Protein AF-A0A8T5N189-F1 (afdb_monomer_lite)

Secondary structure (DSSP, 8-state):
----EEEEEE--SSHHHHHHHHHHHHHHHHHHHTT-EEEEEEGGG-SHHHHHHHHHH----EEEEEEEB-SSEEE-GGG-EEEETTTTGGGGTT-EEEEEEETTHHHHHHHHHTT-

Foldseek 3Di:
DQAQAEEEEQADADPQSVVVVVVCVVVVVVCVVVVGHYHYQYHPSFAQVNLLVCLVVHSYQEYEAGEADALFFGAHYPRHTNDGHPPHLCSNVSHHYDYPHDYHPPRNVVVSVVVD

pLDDT: mean 82.65, std 14.75, range [36.59, 95.5]

Sequence (116 aa):
MMRRGILMTLPKSDDVTEYLFVFSKPIIDACSIRLIEIKTLEGNKSNKENFESILKNLNFKMIIFNGHGSKTCICGHNDGELIKLGENEALLKKKNYLCQVLLGSRWFGKRIYERG

Structure (mmCIF, N/CA/C/O backbone):
data_AF-A0A8T5N189-F1
#
_entry.id   AF-A0A8T5N189-F1
#
loop_
_atom_site.group_PDB
_atom_site.id
_atom_site.type_symbol
_atom_site.label_atom_id
_atom_site.label_alt_id
_atom_site.label_comp_id
_atom_site.label_asym_id
_atom_site.label_entity_id
_atom_site.label_seq_id
_atom_site.pdbx_PDB_ins_code
_atom_site.Cartn_x
_atom_site.Cartn_y
_atom_site.Cartn_z
_atom_site.occupancy
_atom_site.B_iso_or_equiv
_atom_site.auth_seq_id
_atom_site.auth_comp_id
_atom_site.auth_asym_id
_atom_site.auth_atom_id
_atom_site.pdbx_PDB_model_num
ATOM 1 N N . MET A 1 1 ? -9.430 20.775 -0.001 1.00 63.03 1 MET A N 1
ATOM 2 C CA . MET A 1 1 ? -9.923 20.264 -1.303 1.00 63.03 1 MET A CA 1
ATOM 3 C C . MET A 1 1 ? -9.315 18.884 -1.543 1.00 63.03 1 MET A C 1
ATOM 5 O O . MET A 1 1 ? -8.131 18.729 -1.268 1.00 63.03 1 MET A O 1
ATOM 9 N N . MET A 1 2 ? -10.092 17.880 -1.968 1.00 70.94 2 MET A N 1
ATOM 10 C CA . MET A 1 2 ? -9.541 16.550 -2.288 1.00 70.94 2 MET A CA 1
ATOM 11 C C . MET A 1 2 ? -8.725 16.615 -3.576 1.00 70.94 2 MET A C 1
ATOM 13 O O . MET A 1 2 ? -9.186 17.200 -4.555 1.00 70.94 2 MET A O 1
ATOM 17 N N . ARG A 1 3 ? -7.535 16.010 -3.572 1.00 82.62 3 ARG A N 1
ATOM 18 C CA . ARG A 1 3 ? -6.656 15.973 -4.745 1.00 82.62 3 ARG A CA 1
ATOM 19 C C . ARG A 1 3 ? -6.861 14.686 -5.536 1.00 82.62 3 ARG A C 1
ATOM 21 O O . ARG A 1 3 ? -7.214 13.646 -4.976 1.00 82.62 3 ARG A O 1
ATOM 28 N N . ARG A 1 4 ? -6.643 14.766 -6.851 1.00 85.62 4 ARG A N 1
ATOM 29 C CA . ARG A 1 4 ? -6.574 13.588 -7.718 1.00 85.62 4 ARG A CA 1
ATOM 30 C C . ARG A 1 4 ? -5.218 12.932 -7.493 1.00 85.62 4 ARG A C 1
ATOM 32 O O . ARG A 1 4 ? -4.203 13.467 -7.923 1.00 85.62 4 ARG A O 1
ATOM 39 N N . GLY A 1 5 ? -5.227 11.797 -6.809 1.00 91.88 5 GLY A N 1
ATOM 40 C CA . GLY A 1 5 ? -4.017 11.034 -6.576 1.00 91.88 5 GLY A CA 1
ATOM 41 C C . GLY A 1 5 ? -4.281 9.609 -6.125 1.00 91.88 5 GLY A C 1
ATOM 42 O O . GLY A 1 5 ? -5.429 9.233 -5.861 1.00 91.88 5 GLY A O 1
ATOM 43 N N . ILE A 1 6 ? -3.208 8.828 -6.077 1.00 93.31 6 ILE A N 1
ATOM 44 C CA . ILE A 1 6 ? -3.204 7.396 -5.788 1.00 93.31 6 ILE A CA 1
ATOM 45 C C . ILE A 1 6 ? -2.119 7.105 -4.750 1.00 93.31 6 ILE A C 1
ATOM 47 O O . ILE A 1 6 ? -0.977 7.536 -4.898 1.00 93.31 6 ILE A O 1
ATOM 51 N N . LEU A 1 7 ? -2.471 6.352 -3.709 1.00 94.69 7 LEU A N 1
ATOM 52 C CA . LEU A 1 7 ? -1.496 5.652 -2.871 1.00 94.69 7 LEU A CA 1
ATOM 53 C C . LEU A 1 7 ? -1.328 4.229 -3.408 1.00 94.69 7 LEU A C 1
ATOM 55 O O . LEU A 1 7 ? -2.328 3.553 -3.618 1.00 94.69 7 LEU A O 1
ATOM 59 N N . MET A 1 8 ? -0.102 3.760 -3.605 1.00 94.56 8 MET A N 1
ATOM 60 C CA . MET A 1 8 ? 0.169 2.405 -4.088 1.00 94.56 8 MET A CA 1
ATOM 61 C C . MET A 1 8 ? 1.180 1.692 -3.191 1.00 94.56 8 MET A C 1
ATOM 63 O O . MET A 1 8 ? 2.239 2.247 -2.900 1.00 94.56 8 MET A O 1
ATOM 67 N N . THR A 1 9 ? 0.879 0.467 -2.762 1.00 94.38 9 THR A N 1
ATOM 68 C CA . THR A 1 9 ? 1.873 -0.394 -2.103 1.00 94.38 9 THR A CA 1
ATOM 69 C C . THR A 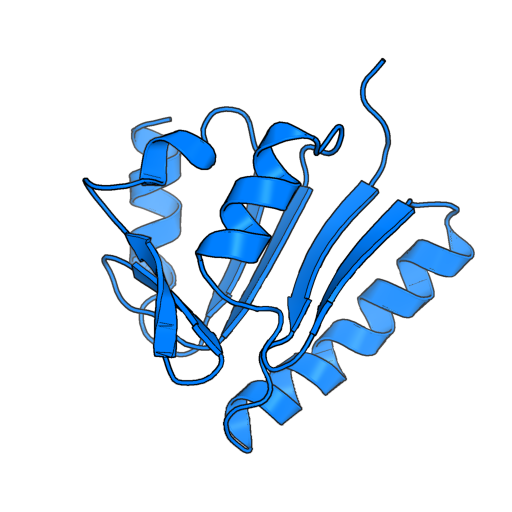1 9 ? 2.663 -1.157 -3.155 1.00 94.38 9 THR A C 1
ATOM 71 O O . THR A 1 9 ? 2.110 -1.576 -4.163 1.00 94.38 9 THR A O 1
ATOM 74 N N . LEU A 1 10 ? 3.966 -1.300 -2.954 1.00 92.25 10 LEU A N 1
ATOM 75 C CA . LEU A 1 10 ? 4.891 -1.999 -3.845 1.00 92.25 10 LEU A CA 1
ATOM 76 C C . LEU A 1 10 ? 5.857 -2.818 -2.977 1.00 92.25 10 LEU A C 1
ATOM 78 O O . LEU A 1 10 ? 7.041 -2.478 -2.885 1.00 92.25 10 LEU A O 1
ATOM 82 N N . PRO A 1 11 ? 5.364 -3.842 -2.255 1.00 90.25 11 PRO A N 1
ATOM 83 C CA . PRO A 1 11 ? 6.239 -4.701 -1.475 1.00 90.25 11 PRO A CA 1
ATOM 84 C C . PRO A 1 11 ? 7.228 -5.411 -2.403 1.00 90.25 11 PRO A C 1
ATOM 86 O O . PRO A 1 11 ? 6.926 -5.680 -3.562 1.00 90.25 11 PRO A O 1
ATOM 89 N N . LYS A 1 12 ? 8.419 -5.705 -1.884 1.00 83.19 12 LYS A N 1
ATOM 90 C CA . LYS A 1 12 ? 9.443 -6.476 -2.593 1.00 83.19 12 LYS A CA 1
ATOM 91 C C . LYS A 1 12 ? 9.944 -7.573 -1.670 1.00 83.19 12 LYS A C 1
ATOM 93 O O . LYS A 1 12 ? 10.825 -7.311 -0.860 1.00 83.19 12 LYS A O 1
ATOM 98 N N . SER A 1 13 ? 9.319 -8.739 -1.726 1.00 76.38 13 SER A N 1
ATOM 99 C CA . SER A 1 13 ? 9.549 -9.826 -0.762 1.00 76.38 13 SER A CA 1
ATOM 100 C C . SER A 1 13 ? 9.806 -11.176 -1.412 1.00 76.38 13 SER A C 1
ATOM 102 O O . SER A 1 13 ? 10.457 -12.016 -0.806 1.00 76.38 13 SER A O 1
ATOM 104 N N . ASP A 1 14 ? 9.344 -11.354 -2.645 1.00 78.69 14 ASP A N 1
ATOM 105 C CA . ASP A 1 14 ? 9.530 -12.547 -3.464 1.00 78.69 14 ASP A CA 1
ATOM 106 C C . ASP A 1 14 ? 9.323 -12.222 -4.957 1.00 78.69 14 ASP A C 1
ATOM 108 O O . ASP A 1 14 ? 8.897 -11.119 -5.322 1.00 78.69 14 ASP A O 1
ATOM 112 N N . ASP A 1 15 ? 9.582 -13.202 -5.821 1.00 71.69 15 ASP A N 1
ATOM 113 C CA . ASP A 1 15 ? 9.424 -13.092 -7.280 1.00 71.69 15 ASP A CA 1
ATOM 114 C C . ASP A 1 15 ? 7.988 -12.703 -7.691 1.00 71.69 15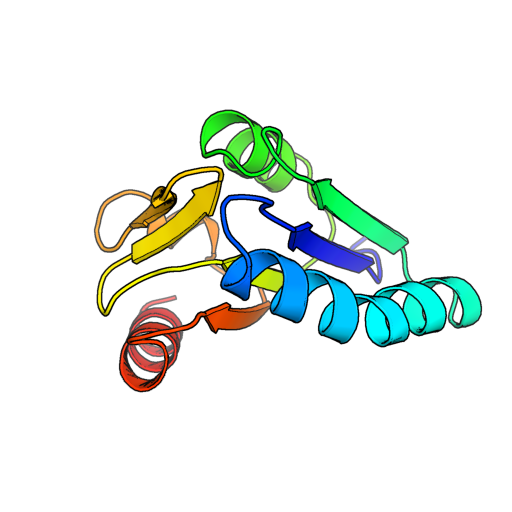 ASP A C 1
ATOM 116 O O . ASP A 1 15 ? 7.747 -12.065 -8.719 1.00 71.69 15 ASP A O 1
ATOM 120 N N . VAL A 1 16 ? 7.004 -13.060 -6.864 1.00 71.75 16 VAL A N 1
ATOM 121 C CA . VAL A 1 16 ? 5.579 -12.819 -7.111 1.00 71.75 16 VAL A CA 1
ATOM 122 C C . VAL A 1 16 ? 5.220 -11.347 -6.880 1.00 71.75 16 VAL A C 1
ATOM 124 O O . VAL A 1 16 ? 4.509 -10.728 -7.676 1.00 71.75 16 VAL A O 1
ATOM 127 N N . THR A 1 17 ? 5.744 -10.747 -5.817 1.00 76.25 17 THR A N 1
ATOM 128 C CA . THR A 1 17 ? 5.625 -9.308 -5.554 1.00 76.25 17 THR A CA 1
ATOM 129 C C . THR A 1 17 ? 6.429 -8.475 -6.558 1.00 76.25 17 THR A C 1
ATOM 131 O O . THR A 1 17 ? 5.995 -7.380 -6.924 1.00 76.25 17 THR A O 1
ATOM 134 N N . GLU A 1 18 ? 7.524 -9.013 -7.105 1.00 77.88 18 GLU A N 1
ATOM 135 C CA . GLU A 1 18 ? 8.259 -8.391 -8.215 1.00 77.88 18 GLU A CA 1
ATOM 136 C C . GLU A 1 18 ? 7.435 -8.355 -9.515 1.00 77.88 18 GLU A C 1
ATOM 138 O O . GLU A 1 18 ? 7.415 -7.335 -10.209 1.00 77.88 18 GLU A O 1
ATOM 143 N N . TYR A 1 19 ? 6.647 -9.395 -9.802 1.00 80.12 19 TYR A N 1
ATOM 144 C CA . TYR A 1 19 ? 5.683 -9.363 -10.906 1.00 80.12 19 TYR A CA 1
ATOM 145 C C . TYR A 1 19 ? 4.652 -8.233 -10.733 1.00 80.12 19 TYR A C 1
ATOM 147 O O . TYR A 1 19 ? 4.427 -7.453 -11.659 1.00 80.12 19 TYR A O 1
ATOM 155 N N . LEU A 1 20 ? 4.072 -8.063 -9.538 1.00 82.69 20 LEU A N 1
ATOM 156 C CA . LEU A 1 20 ? 3.125 -6.966 -9.268 1.00 82.69 20 LEU A CA 1
ATOM 157 C C . LEU A 1 20 ? 3.753 -5.577 -9.464 1.00 82.69 20 LEU A C 1
ATOM 159 O O . LEU A 1 20 ? 3.080 -4.650 -9.929 1.00 82.69 20 LEU A O 1
ATOM 163 N N . PHE A 1 21 ? 5.045 -5.427 -9.162 1.00 83.25 21 PHE A N 1
ATOM 164 C CA . PHE A 1 21 ? 5.785 -4.198 -9.444 1.00 83.25 21 PHE A CA 1
ATOM 165 C C . PHE A 1 21 ? 5.845 -3.906 -10.951 1.00 83.25 21 PHE A C 1
ATOM 167 O O . PHE A 1 21 ? 5.525 -2.792 -11.376 1.00 83.25 21 PHE A O 1
ATOM 174 N N . VAL A 1 22 ? 6.169 -4.908 -11.775 1.00 84.19 22 VAL A N 1
ATOM 175 C CA . VAL A 1 22 ? 6.196 -4.767 -13.243 1.00 84.19 22 VAL A CA 1
ATOM 176 C C . VAL A 1 22 ? 4.823 -4.358 -13.786 1.00 84.19 22 VAL A C 1
ATOM 178 O O . VAL A 1 22 ? 4.738 -3.441 -14.604 1.00 84.19 22 VAL A O 1
ATOM 181 N N . PHE A 1 23 ? 3.740 -4.958 -13.284 1.00 85.00 23 PHE A N 1
ATOM 182 C CA . PHE A 1 23 ? 2.365 -4.609 -13.681 1.00 85.00 23 PHE A CA 1
ATOM 183 C C . PHE A 1 23 ? 1.921 -3.222 -13.213 1.00 85.00 23 PHE A C 1
ATOM 185 O O . PHE A 1 23 ? 1.046 -2.605 -13.823 1.00 85.00 23 PHE A O 1
ATOM 192 N N . SER A 1 24 ? 2.539 -2.710 -12.153 1.00 89.19 24 SER A N 1
ATOM 193 C CA . SER A 1 24 ? 2.252 -1.381 -11.623 1.00 89.19 24 SER A CA 1
ATOM 194 C C . SER A 1 24 ? 2.935 -0.266 -12.416 1.00 89.19 24 SER A C 1
ATOM 196 O O . SER A 1 24 ? 2.431 0.858 -12.438 1.00 89.19 24 SER A O 1
ATOM 198 N N . LYS A 1 25 ? 4.037 -0.558 -13.120 1.00 89.69 25 LYS A N 1
ATOM 199 C CA . LYS A 1 25 ? 4.817 0.444 -13.863 1.00 89.69 25 LYS A CA 1
ATOM 200 C C . LYS A 1 25 ? 3.989 1.238 -14.892 1.00 89.69 25 LYS A C 1
ATOM 202 O O . LYS A 1 25 ? 4.013 2.464 -14.811 1.00 89.69 25 LYS A O 1
ATOM 207 N N . PRO A 1 26 ? 3.158 0.621 -15.758 1.00 91.44 26 PRO A N 1
ATOM 208 C CA . PRO A 1 26 ? 2.305 1.379 -16.678 1.00 91.44 26 PRO A CA 1
ATOM 209 C C . PRO A 1 26 ? 1.309 2.313 -15.974 1.00 91.44 26 PRO A C 1
ATOM 211 O O . PRO A 1 26 ? 0.973 3.370 -16.504 1.00 91.44 26 PRO A O 1
ATOM 214 N N . ILE A 1 27 ? 0.833 1.943 -14.777 1.00 90.50 27 ILE A N 1
ATOM 215 C CA . ILE A 1 27 ? -0.078 2.780 -13.981 1.00 90.50 27 ILE A CA 1
ATOM 216 C C . ILE A 1 27 ? 0.673 4.002 -13.447 1.00 90.50 27 ILE A C 1
ATOM 218 O O . ILE A 1 27 ? 0.156 5.118 -13.523 1.00 90.50 27 ILE A O 1
ATOM 222 N N . ILE A 1 28 ? 1.888 3.797 -12.932 1.00 91.50 28 ILE A N 1
ATOM 223 C CA . ILE A 1 28 ? 2.759 4.869 -12.437 1.00 91.50 28 ILE A CA 1
ATOM 224 C C . ILE A 1 28 ? 3.085 5.849 -13.571 1.00 91.50 28 ILE A C 1
ATOM 226 O O . ILE A 1 28 ? 2.878 7.057 -13.420 1.00 91.50 28 ILE A O 1
ATOM 230 N N . ASP A 1 29 ? 3.486 5.329 -14.731 1.00 92.06 29 ASP A N 1
ATOM 231 C CA . ASP A 1 29 ? 3.823 6.128 -15.913 1.00 92.06 29 ASP A CA 1
ATOM 232 C C . ASP A 1 29 ? 2.608 6.937 -16.403 1.00 92.06 29 ASP A C 1
ATOM 234 O O . ASP A 1 29 ? 2.699 8.143 -16.648 1.00 92.06 29 ASP A O 1
ATOM 238 N N . ALA A 1 30 ? 1.429 6.310 -16.461 1.00 91.44 30 ALA A N 1
ATOM 239 C CA . ALA A 1 30 ? 0.192 6.989 -16.838 1.00 91.44 30 ALA A CA 1
ATOM 240 C C . ALA A 1 30 ? -0.215 8.091 -15.845 1.00 91.44 30 ALA A C 1
ATOM 242 O O . ALA A 1 30 ? -0.748 9.121 -16.267 1.00 91.44 30 ALA A O 1
ATOM 243 N N . CYS A 1 31 ? 0.026 7.903 -14.541 1.00 90.75 31 CYS A N 1
ATOM 244 C CA . CYS A 1 31 ? -0.246 8.933 -13.534 1.00 90.75 31 CYS A CA 1
ATOM 245 C C . CYS A 1 31 ? 0.648 10.158 -13.735 1.00 90.75 31 CYS A C 1
ATOM 247 O O . CYS A 1 31 ? 0.143 11.282 -13.699 1.00 90.75 31 CYS A O 1
ATOM 249 N N . SER A 1 32 ? 1.931 9.930 -14.033 1.00 86.81 32 SER A N 1
ATOM 250 C CA . SER A 1 32 ? 2.897 10.988 -14.344 1.00 86.81 32 SER A CA 1
ATOM 251 C C . SER A 1 32 ? 2.451 11.821 -15.552 1.00 86.81 32 SER A C 1
ATOM 253 O O . SER A 1 32 ? 2.356 13.044 -15.470 1.00 86.81 32 SER A O 1
ATOM 255 N N . ILE A 1 33 ? 2.044 11.157 -16.641 1.00 90.44 33 ILE A N 1
ATOM 256 C CA . ILE A 1 33 ? 1.567 11.821 -17.868 1.00 90.44 33 ILE A CA 1
ATOM 257 C C . ILE A 1 33 ? 0.283 12.630 -17.618 1.00 90.44 33 ILE A C 1
ATOM 259 O O . ILE A 1 33 ? 0.085 13.694 -18.202 1.00 90.44 33 ILE A O 1
ATOM 263 N N . ARG A 1 34 ? -0.615 12.135 -16.758 1.00 88.69 34 ARG A N 1
ATOM 264 C CA . ARG A 1 34 ? -1.946 12.725 -16.524 1.00 88.69 34 ARG A CA 1
ATOM 265 C C . ARG A 1 34 ? -2.000 13.726 -15.369 1.00 88.69 34 ARG A C 1
ATOM 267 O O . ARG A 1 34 ? -3.103 14.124 -14.989 1.00 88.69 34 ARG A O 1
ATOM 274 N N . LEU A 1 35 ? -0.853 14.121 -14.808 1.00 87.12 35 LEU A N 1
ATOM 275 C CA . LEU A 1 35 ? -0.765 15.008 -13.638 1.00 87.12 35 LEU A CA 1
ATOM 276 C C . LEU A 1 35 ? -1.588 14.489 -12.440 1.00 87.12 35 LEU A C 1
ATOM 278 O O . LEU A 1 35 ? -2.203 15.260 -11.700 1.00 87.12 35 LEU A O 1
ATOM 282 N N . ILE A 1 36 ? -1.634 13.165 -12.272 1.00 91.38 36 ILE A N 1
ATOM 283 C CA . ILE A 1 36 ? -2.240 12.507 -11.113 1.00 91.38 36 ILE A CA 1
ATOM 284 C C . ILE A 1 36 ? -1.126 12.282 -10.094 1.00 91.38 36 ILE A C 1
ATOM 286 O O . ILE A 1 36 ? -0.131 11.625 -10.392 1.00 91.38 36 ILE A O 1
ATOM 290 N N . GLU A 1 37 ? -1.295 12.814 -8.885 1.00 92.56 37 GLU A N 1
ATOM 291 C CA . GLU A 1 37 ? -0.296 12.673 -7.824 1.00 92.56 37 GLU A CA 1
ATOM 292 C C . GLU A 1 37 ? -0.205 11.197 -7.402 1.00 92.56 37 GLU A C 1
ATOM 294 O O . GLU A 1 37 ? -1.213 10.582 -7.056 1.00 92.56 37 GLU A O 1
ATOM 299 N N . ILE A 1 38 ? 0.985 10.602 -7.439 1.00 93.00 38 ILE A N 1
ATOM 300 C CA . ILE A 1 38 ? 1.186 9.210 -7.031 1.00 93.00 38 ILE A CA 1
ATOM 301 C C . ILE A 1 38 ? 2.154 9.142 -5.857 1.00 93.00 38 ILE A C 1
ATOM 303 O O . ILE A 1 38 ? 3.231 9.733 -5.883 1.00 93.00 38 ILE A O 1
ATOM 307 N N . LYS A 1 39 ? 1.754 8.425 -4.807 1.00 94.56 39 LYS A N 1
ATOM 308 C CA . LYS A 1 39 ? 2.587 8.141 -3.639 1.00 94.56 39 LYS A CA 1
ATOM 309 C C . LYS A 1 39 ? 2.774 6.636 -3.525 1.00 94.56 39 LYS A C 1
ATOM 311 O O . LYS A 1 39 ? 1.787 5.904 -3.483 1.00 94.56 39 LYS A O 1
ATOM 316 N N . THR A 1 40 ? 4.018 6.182 -3.456 1.00 94.44 40 THR A N 1
ATOM 317 C CA . THR A 1 40 ? 4.351 4.758 -3.371 1.00 94.44 40 THR A CA 1
ATOM 318 C C . THR A 1 40 ? 4.877 4.384 -1.985 1.00 94.44 40 THR A C 1
ATOM 320 O O . THR A 1 40 ? 5.526 5.176 -1.297 1.00 94.44 40 THR A O 1
ATOM 323 N N . LEU A 1 41 ? 4.566 3.163 -1.557 1.00 94.50 41 LEU A N 1
ATOM 324 C CA . LEU A 1 41 ? 5.173 2.490 -0.413 1.00 94.50 41 LEU A CA 1
ATOM 325 C C . LEU A 1 41 ? 5.976 1.300 -0.931 1.00 94.50 41 LEU A C 1
ATOM 327 O O . LEU A 1 41 ? 5.426 0.221 -1.119 1.00 94.50 41 LEU A O 1
ATOM 331 N N . GLU A 1 42 ? 7.259 1.518 -1.200 1.00 93.75 42 GLU A N 1
ATOM 332 C CA . GLU A 1 42 ? 8.142 0.532 -1.835 1.00 93.75 42 GLU A CA 1
ATOM 333 C C . GLU A 1 42 ? 8.937 -0.309 -0.835 1.00 93.75 42 GLU A C 1
ATOM 33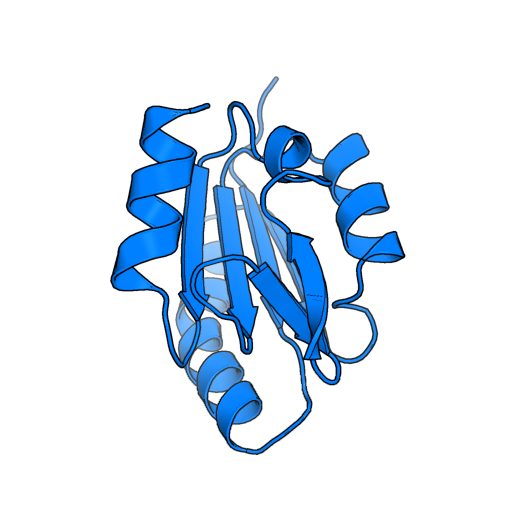5 O O . GLU A 1 42 ? 9.449 0.209 0.163 1.00 93.75 42 GLU A O 1
ATOM 340 N N . GLY A 1 43 ? 9.080 -1.603 -1.134 1.00 91.50 43 GLY A N 1
ATOM 341 C CA . GLY A 1 43 ? 9.890 -2.541 -0.361 1.00 91.50 43 GLY A CA 1
ATOM 342 C C . GLY A 1 43 ? 9.517 -2.521 1.119 1.00 91.50 43 GLY A C 1
ATOM 343 O O . GLY A 1 43 ? 8.338 -2.528 1.471 1.00 91.50 43 GLY A O 1
ATOM 344 N N . ASN A 1 44 ? 10.522 -2.411 1.986 1.00 92.56 44 ASN A N 1
ATOM 345 C CA . ASN A 1 44 ? 10.351 -2.348 3.438 1.00 92.56 44 ASN A CA 1
ATOM 346 C C . ASN A 1 44 ? 9.486 -1.178 3.937 1.00 92.56 44 ASN A C 1
ATOM 348 O O . ASN A 1 44 ? 9.001 -1.236 5.067 1.00 92.56 44 ASN A O 1
ATOM 352 N N . LYS A 1 45 ? 9.242 -0.138 3.126 1.00 94.12 45 LYS A N 1
ATOM 353 C CA . LYS A 1 45 ? 8.315 0.947 3.482 1.00 94.12 45 LYS A CA 1
ATOM 354 C C . LYS A 1 45 ? 6.857 0.504 3.414 1.00 94.12 45 LYS A C 1
ATOM 356 O O . LYS A 1 45 ? 6.022 1.135 4.056 1.00 94.12 45 LYS A O 1
ATOM 361 N N . SER A 1 46 ? 6.548 -0.569 2.687 1.00 93.25 46 SER A N 1
ATOM 362 C CA . SER A 1 46 ? 5.226 -1.196 2.650 1.00 93.25 46 SER A CA 1
ATOM 363 C C . SER A 1 46 ? 4.952 -1.979 3.938 1.00 93.25 46 SER A C 1
ATOM 365 O O . SER A 1 46 ? 4.803 -3.195 3.913 1.00 93.25 46 SER A O 1
ATOM 367 N N . ASN A 1 47 ? 4.896 -1.283 5.071 1.00 94.50 47 ASN A N 1
ATOM 368 C CA . ASN A 1 47 ? 4.608 -1.839 6.391 1.00 94.50 47 ASN A CA 1
ATOM 369 C C . ASN A 1 47 ? 3.464 -1.067 7.070 1.00 94.50 47 ASN A C 1
ATOM 371 O O . ASN A 1 47 ? 3.093 0.025 6.626 1.00 94.50 47 ASN A O 1
ATOM 375 N N . LYS A 1 48 ? 2.910 -1.642 8.144 1.00 94.81 48 LYS A N 1
ATOM 376 C CA . LYS A 1 48 ? 1.737 -1.111 8.852 1.00 94.81 48 LYS A CA 1
ATOM 377 C C . LYS A 1 48 ? 1.937 0.328 9.324 1.00 94.81 48 LYS A C 1
ATOM 379 O O . LYS A 1 48 ? 1.110 1.186 9.040 1.00 94.81 48 LYS A O 1
ATOM 384 N N . GLU A 1 49 ? 3.050 0.605 9.991 1.00 94.56 49 GLU A N 1
ATOM 385 C CA . GLU A 1 49 ? 3.331 1.908 10.605 1.00 94.56 49 GLU A CA 1
ATOM 386 C C . GLU A 1 49 ? 3.367 3.030 9.562 1.00 94.56 49 GLU A C 1
ATOM 388 O O . GLU A 1 49 ? 2.685 4.051 9.696 1.00 94.56 49 GLU A O 1
ATOM 393 N N . ASN A 1 50 ? 4.106 2.814 8.473 1.00 95.50 50 ASN A N 1
ATOM 394 C CA . ASN A 1 50 ? 4.189 3.770 7.374 1.00 95.50 50 ASN A CA 1
ATOM 395 C C . ASN A 1 50 ? 2.853 3.923 6.651 1.00 95.50 50 ASN A C 1
ATOM 397 O O . ASN A 1 50 ? 2.462 5.040 6.305 1.00 95.50 50 ASN A O 1
ATOM 401 N N . PHE A 1 51 ? 2.144 2.817 6.434 1.00 95.00 51 PHE A N 1
ATOM 402 C CA . PHE A 1 51 ? 0.842 2.833 5.786 1.00 95.00 51 PHE A CA 1
ATOM 403 C C . PHE A 1 51 ? -0.175 3.659 6.583 1.00 95.00 51 PHE A C 1
ATOM 405 O O . PHE A 1 51 ? -0.767 4.599 6.045 1.00 95.00 51 PHE A O 1
ATOM 412 N N . GLU A 1 52 ? -0.315 3.391 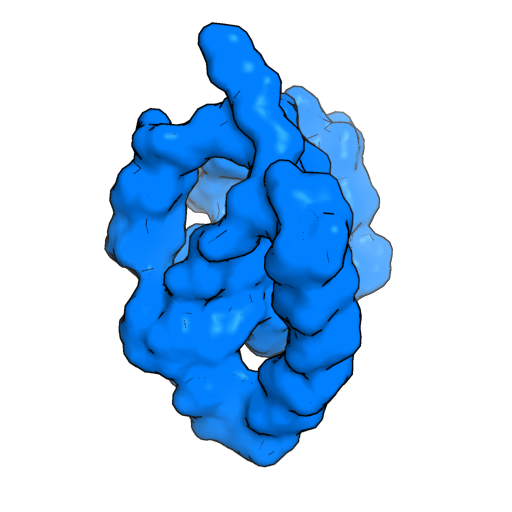7.881 1.00 93.69 52 GLU A N 1
ATOM 413 C CA . GLU A 1 52 ? -1.219 4.130 8.765 1.00 93.69 52 GLU A CA 1
ATOM 414 C C . GLU A 1 52 ? -0.821 5.608 8.892 1.00 93.69 52 GLU A C 1
ATOM 416 O O . GLU A 1 52 ? -1.679 6.495 8.842 1.00 93.69 52 GLU A O 1
ATOM 421 N N . SER A 1 53 ? 0.480 5.894 8.997 1.00 93.25 53 SER A N 1
ATOM 422 C CA . SER A 1 53 ? 1.009 7.263 9.049 1.00 93.25 53 SER A CA 1
ATOM 423 C C . SER A 1 53 ? 0.682 8.062 7.782 1.00 93.25 53 SER A C 1
ATOM 425 O O . SER A 1 53 ? 0.245 9.218 7.851 1.00 93.25 53 SER A O 1
ATOM 427 N N . ILE A 1 54 ? 0.819 7.440 6.606 1.00 93.12 54 ILE A N 1
ATOM 428 C CA . ILE A 1 54 ? 0.450 8.076 5.340 1.00 93.12 54 ILE A CA 1
ATOM 429 C C . ILE A 1 54 ? -1.053 8.307 5.272 1.00 93.12 54 ILE A C 1
ATOM 431 O O . ILE A 1 54 ? -1.453 9.410 4.903 1.00 93.12 54 ILE A O 1
ATOM 435 N N . LEU A 1 55 ? -1.881 7.323 5.637 1.00 90.38 55 LEU A N 1
ATOM 436 C CA . LEU A 1 55 ? -3.339 7.444 5.543 1.00 90.38 55 LEU A CA 1
ATOM 437 C C . LEU A 1 55 ? -3.899 8.622 6.342 1.00 90.38 55 LEU A C 1
ATOM 439 O O . LEU A 1 55 ? -4.813 9.289 5.852 1.00 90.38 55 LEU A O 1
ATOM 443 N N . LYS A 1 56 ? -3.325 8.923 7.514 1.00 88.06 56 LYS A N 1
ATOM 444 C CA . LYS A 1 56 ? -3.713 10.082 8.343 1.00 88.06 56 LYS A CA 1
ATOM 445 C C . LYS A 1 56 ? -3.575 11.412 7.599 1.00 88.06 56 LYS A C 1
ATOM 447 O O . LYS A 1 56 ? -4.398 12.304 7.775 1.00 88.06 56 LYS A O 1
ATOM 452 N N . ASN A 1 57 ? -2.563 11.520 6.741 1.00 86.44 57 ASN A N 1
ATOM 453 C CA . ASN A 1 57 ? -2.236 12.738 5.997 1.00 86.44 57 ASN A CA 1
ATOM 454 C C . ASN A 1 57 ? -2.671 12.673 4.522 1.00 86.44 57 ASN A C 1
ATOM 456 O O . ASN A 1 57 ? -2.458 13.619 3.761 1.00 86.44 57 ASN A O 1
ATOM 460 N N . LEU A 1 58 ? -3.261 11.554 4.091 1.00 88.00 58 LEU A N 1
ATOM 461 C CA . LEU A 1 58 ? -3.571 11.306 2.690 1.00 88.00 58 LEU A CA 1
ATOM 462 C C . LEU A 1 58 ? -4.846 12.044 2.269 1.00 88.00 58 LEU A C 1
ATOM 464 O O . LEU A 1 58 ? -5.965 11.678 2.646 1.00 88.00 58 LEU A O 1
ATOM 468 N N . ASN A 1 59 ? -4.681 13.026 1.388 1.00 86.31 59 ASN A N 1
ATOM 469 C CA . ASN A 1 59 ? -5.775 13.778 0.767 1.00 86.31 59 ASN A CA 1
ATOM 470 C C . ASN A 1 59 ? -6.355 13.101 -0.496 1.00 86.31 59 ASN A C 1
ATOM 472 O O . ASN A 1 59 ? -7.267 13.653 -1.120 1.00 86.31 59 ASN A O 1
ATOM 476 N N . PHE A 1 60 ? -5.861 11.909 -0.852 1.00 86.62 60 PHE A N 1
ATOM 477 C CA . PHE A 1 60 ? -6.397 11.065 -1.920 1.00 86.62 60 PHE A CA 1
ATOM 478 C C . PHE A 1 60 ? -7.439 10.081 -1.400 1.00 86.62 60 PHE A C 1
ATOM 480 O O . PHE A 1 60 ? -7.430 9.660 -0.236 1.00 86.62 60 PHE A O 1
ATOM 487 N N . LYS A 1 61 ? -8.323 9.672 -2.309 1.00 86.81 61 LYS A N 1
ATOM 488 C CA . LYS A 1 61 ? -9.301 8.613 -2.060 1.00 86.81 61 LYS A CA 1
ATOM 489 C C . LYS A 1 61 ? -8.907 7.270 -2.653 1.00 86.81 61 LYS A C 1
ATOM 491 O O . LYS A 1 61 ? -9.429 6.287 -2.158 1.00 86.81 61 LYS A O 1
ATOM 496 N N . MET A 1 62 ? -8.046 7.228 -3.669 1.00 90.75 62 MET A N 1
ATOM 497 C CA . MET A 1 62 ? -7.679 5.998 -4.372 1.00 90.75 62 MET A CA 1
ATOM 498 C C . MET A 1 62 ? -6.469 5.331 -3.711 1.00 90.75 62 MET A C 1
ATOM 500 O O . MET A 1 62 ? -5.443 5.984 -3.507 1.00 90.75 62 MET A O 1
ATOM 504 N N . ILE A 1 63 ? -6.579 4.036 -3.418 1.00 92.62 63 ILE A N 1
ATOM 505 C CA . ILE A 1 63 ? -5.482 3.200 -2.922 1.00 92.62 63 ILE A CA 1
ATOM 506 C C . ILE A 1 63 ? -5.369 1.947 -3.802 1.00 92.62 63 ILE A C 1
ATOM 508 O O . ILE A 1 63 ? -6.375 1.313 -4.107 1.00 92.62 63 ILE A O 1
ATOM 512 N N . ILE A 1 64 ? -4.162 1.574 -4.215 1.00 91.94 64 ILE A N 1
ATOM 513 C CA . ILE A 1 64 ? -3.877 0.311 -4.901 1.00 91.94 64 ILE A CA 1
ATOM 514 C C . ILE A 1 64 ? -2.999 -0.530 -3.980 1.00 91.94 64 ILE A C 1
ATOM 516 O O . ILE A 1 64 ? -1.887 -0.134 -3.635 1.00 91.94 64 ILE A O 1
ATOM 520 N N . PHE A 1 65 ? -3.516 -1.681 -3.571 1.00 91.56 65 PHE A N 1
ATOM 521 C CA . PHE A 1 65 ? -2.777 -2.644 -2.772 1.00 91.56 65 PHE A CA 1
ATOM 522 C C . PHE A 1 65 ? -2.163 -3.701 -3.676 1.00 91.56 65 PHE A C 1
ATOM 524 O O . PHE A 1 65 ? -2.901 -4.456 -4.305 1.00 91.56 65 PHE A O 1
ATOM 531 N N . ASN A 1 66 ? -0.838 -3.772 -3.697 1.00 90.00 66 ASN A N 1
ATOM 532 C CA . ASN A 1 66 ? -0.084 -4.914 -4.191 1.00 90.00 66 ASN A CA 1
ATOM 533 C C . ASN A 1 66 ? 0.507 -5.681 -3.007 1.00 90.00 66 ASN A C 1
ATOM 535 O O . ASN A 1 66 ? 0.950 -5.061 -2.034 1.00 90.00 66 ASN A O 1
ATOM 539 N N . GLY A 1 67 ? 0.547 -7.004 -3.123 1.00 87.25 67 GLY A N 1
ATOM 540 C CA . GLY A 1 67 ? 1.148 -7.891 -2.135 1.00 87.25 67 GLY A CA 1
ATOM 541 C C . GLY A 1 67 ? 0.390 -9.201 -1.995 1.00 87.25 67 GLY A C 1
ATOM 542 O O . GLY A 1 67 ? -0.498 -9.527 -2.788 1.00 87.25 67 GLY A O 1
ATOM 543 N N . HIS A 1 68 ? 0.736 -9.938 -0.951 1.00 87.38 68 HIS A N 1
ATOM 544 C CA . HIS A 1 68 ? -0.028 -11.096 -0.507 1.00 87.38 68 HIS A CA 1
ATOM 545 C C . HIS A 1 68 ? -1.222 -10.678 0.339 1.00 87.38 68 HIS A C 1
ATOM 547 O O . HIS A 1 68 ? -1.415 -9.511 0.698 1.00 87.38 68 HIS A O 1
ATOM 553 N N . GLY A 1 69 ? -2.062 -11.650 0.652 1.00 86.06 69 GLY A N 1
ATOM 554 C CA . GLY A 1 69 ? -3.145 -11.457 1.590 1.00 86.06 69 GLY A CA 1
ATOM 555 C C . GLY A 1 69 ? -4.023 -12.682 1.687 1.00 86.06 69 GLY A C 1
ATOM 556 O O . GLY A 1 69 ? -3.682 -13.785 1.264 1.00 86.06 69 GLY A O 1
ATOM 557 N N . SER A 1 70 ? -5.170 -12.485 2.313 1.00 84.94 70 SER A N 1
ATOM 558 C CA . SER A 1 70 ? -6.113 -13.556 2.581 1.00 84.94 70 SER A CA 1
ATOM 559 C C . SER A 1 70 ? -7.544 -13.029 2.554 1.00 84.94 70 SER A C 1
ATOM 561 O O . SER A 1 70 ? -7.822 -11.885 2.193 1.00 84.94 70 SER A O 1
ATOM 563 N N . LYS A 1 71 ? -8.495 -13.866 2.979 1.00 83.50 71 LYS A N 1
ATOM 564 C CA . LYS A 1 71 ? -9.893 -13.448 3.160 1.00 83.50 71 LYS A CA 1
ATOM 565 C C . LYS A 1 71 ? -10.078 -12.424 4.283 1.00 83.50 71 LYS A C 1
ATOM 567 O O . LYS A 1 71 ? -11.185 -11.906 4.413 1.00 83.50 71 LYS A O 1
ATOM 572 N N . THR A 1 72 ? -9.067 -12.189 5.117 1.00 87.69 72 THR A N 1
ATOM 573 C CA . THR A 1 72 ? -9.164 -11.334 6.308 1.00 87.69 72 THR A CA 1
ATOM 574 C C . THR A 1 72 ? -8.038 -10.316 6.427 1.00 87.69 72 THR A C 1
ATOM 576 O O . THR A 1 72 ? -8.089 -9.506 7.347 1.00 87.69 72 THR A O 1
ATOM 579 N N . CYS A 1 73 ? -7.043 -10.320 5.538 1.00 89.81 73 CYS A N 1
ATOM 580 C CA . CYS A 1 73 ? -5.950 -9.353 5.590 1.00 89.81 73 CYS A CA 1
ATOM 581 C C . CYS A 1 73 ? -5.393 -8.990 4.209 1.00 89.81 73 CYS A C 1
ATOM 583 O O . CYS A 1 73 ? -5.498 -9.760 3.252 1.00 89.81 73 CYS A O 1
ATOM 585 N N . ILE A 1 74 ? -4.781 -7.809 4.145 1.00 91.38 74 ILE A N 1
ATOM 586 C CA . ILE A 1 74 ? -3.911 -7.349 3.062 1.00 91.38 74 ILE A CA 1
ATOM 587 C C . ILE A 1 74 ? -2.516 -7.196 3.657 1.00 91.38 74 ILE A C 1
ATOM 589 O O . ILE A 1 74 ? -2.358 -6.505 4.670 1.00 91.38 74 ILE A O 1
ATOM 593 N N . CYS A 1 75 ? -1.521 -7.802 3.022 1.00 91.94 75 CYS A N 1
ATOM 594 C CA . CYS A 1 75 ? -0.141 -7.780 3.480 1.00 91.94 75 CYS A CA 1
ATOM 595 C C . CYS A 1 75 ? 0.729 -6.848 2.630 1.00 91.94 75 CYS A C 1
ATOM 597 O O . CYS A 1 75 ? 0.432 -6.539 1.476 1.00 91.94 75 CYS A O 1
ATOM 599 N N . GLY A 1 76 ? 1.807 -6.378 3.246 1.00 90.62 76 GLY A N 1
ATOM 600 C CA . GLY A 1 76 ? 2.852 -5.573 2.644 1.00 90.62 76 GLY A CA 1
ATOM 601 C C . GLY A 1 76 ? 4.137 -6.380 2.513 1.00 90.62 76 GLY A C 1
ATOM 602 O O . GLY A 1 76 ? 4.129 -7.517 2.055 1.00 90.62 76 GLY A O 1
ATOM 603 N N . HIS A 1 77 ? 5.261 -5.780 2.885 1.00 90.44 77 HIS A N 1
ATOM 604 C CA . HIS A 1 77 ? 6.564 -6.426 2.814 1.00 90.44 77 HIS A CA 1
ATOM 605 C C . HIS A 1 77 ? 6.692 -7.537 3.862 1.00 90.44 77 HIS A C 1
ATOM 607 O O . HIS A 1 77 ? 6.351 -7.344 5.027 1.00 90.44 77 HIS A O 1
ATOM 613 N N . ASN A 1 78 ? 7.211 -8.680 3.421 1.00 89.56 78 ASN A N 1
ATOM 614 C CA . ASN A 1 78 ? 7.470 -9.904 4.180 1.00 89.56 78 ASN A CA 1
ATOM 615 C C . ASN A 1 78 ? 6.214 -10.395 4.902 1.00 89.56 78 ASN A C 1
ATOM 617 O O . ASN A 1 78 ? 6.260 -10.730 6.081 1.00 89.56 78 ASN A O 1
ATOM 621 N N . ASP A 1 79 ? 5.081 -10.338 4.199 1.00 87.88 79 ASP A N 1
ATOM 622 C CA . ASP A 1 79 ? 3.756 -10.711 4.697 1.00 87.88 79 ASP A CA 1
ATOM 623 C C . ASP A 1 79 ? 3.267 -9.925 5.922 1.00 87.88 79 ASP A C 1
ATOM 625 O O . ASP A 1 79 ? 2.272 -10.290 6.548 1.00 87.88 79 ASP A O 1
ATOM 629 N N . GLY A 1 80 ? 3.904 -8.791 6.232 1.00 90.75 80 GLY A N 1
ATOM 630 C CA . GLY A 1 80 ? 3.467 -7.904 7.304 1.00 90.75 80 GLY A CA 1
ATOM 631 C C . GLY A 1 80 ? 2.073 -7.336 7.032 1.00 90.75 80 GLY A C 1
ATOM 632 O O . GLY A 1 80 ? 1.837 -6.720 5.993 1.00 90.75 80 GLY A O 1
ATOM 633 N N . GLU A 1 81 ? 1.143 -7.517 7.968 1.00 93.44 81 GLU A N 1
ATOM 634 C CA . GLU A 1 81 ? -0.250 -7.077 7.828 1.00 93.44 81 GLU A CA 1
ATOM 635 C C . GLU A 1 81 ? -0.346 -5.542 7.708 1.00 93.44 81 GLU A C 1
ATOM 637 O O . GLU A 1 81 ? 0.075 -4.809 8.603 1.00 93.44 81 GLU A O 1
ATOM 642 N N . LEU A 1 82 ? -0.936 -5.041 6.618 1.00 93.88 82 LEU A N 1
ATOM 643 C CA . LEU A 1 82 ? -1.253 -3.617 6.436 1.00 93.88 82 LEU A CA 1
ATOM 644 C C . LEU A 1 82 ? -2.665 -3.302 6.921 1.00 93.88 82 LEU A C 1
ATOM 646 O O . LEU A 1 82 ? -2.885 -2.340 7.655 1.00 93.88 82 LEU A O 1
ATOM 650 N N . ILE A 1 83 ? -3.621 -4.127 6.491 1.00 92.81 83 ILE A N 1
ATOM 651 C CA . ILE A 1 83 ? -5.029 -4.043 6.867 1.00 92.81 83 ILE A CA 1
ATOM 652 C C . ILE A 1 83 ? -5.504 -5.423 7.291 1.00 92.81 83 ILE A C 1
ATOM 654 O O . ILE A 1 83 ? -5.262 -6.404 6.587 1.00 92.81 83 ILE A O 1
ATOM 658 N N . LYS A 1 84 ? -6.247 -5.482 8.392 1.00 92.25 84 LYS A N 1
ATOM 659 C CA . LYS A 1 84 ? -6.852 -6.700 8.915 1.00 92.25 84 LYS A CA 1
ATOM 660 C C . LYS A 1 84 ? -8.291 -6.480 9.351 1.00 92.25 84 LYS A C 1
ATOM 662 O O . LYS A 1 84 ? -8.630 -5.464 9.968 1.00 92.25 84 LYS A O 1
ATOM 667 N N . LEU A 1 85 ? -9.129 -7.456 9.006 1.00 87.69 85 LEU A N 1
ATOM 668 C CA . LEU A 1 85 ? -10.549 -7.453 9.318 1.00 87.69 85 LEU A CA 1
ATOM 669 C C . LEU A 1 85 ? -10.756 -7.412 10.837 1.00 87.69 85 LEU A C 1
ATOM 67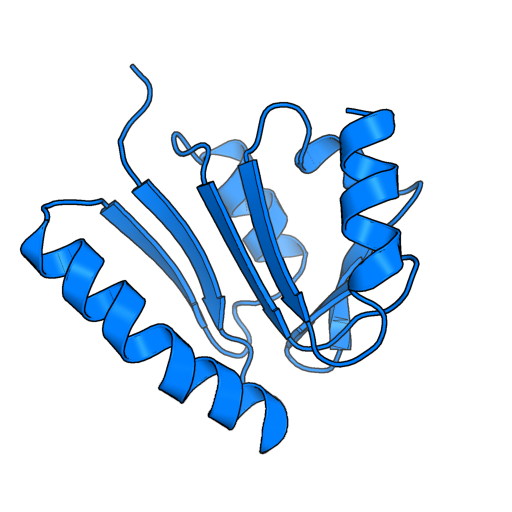1 O O . LEU A 1 85 ? -10.157 -8.203 11.560 1.00 87.69 85 LEU A O 1
ATOM 675 N N . GLY A 1 86 ? -11.617 -6.518 11.310 1.00 90.38 86 GLY A N 1
ATOM 676 C CA . GLY A 1 86 ? -11.922 -6.335 12.730 1.00 90.38 86 GLY A CA 1
ATOM 677 C C . GLY A 1 86 ? -10.851 -5.600 13.544 1.00 90.38 86 GLY A C 1
ATOM 678 O O . GLY A 1 86 ? -11.105 -5.305 14.706 1.00 90.38 86 GLY A O 1
ATOM 679 N N . GLU A 1 87 ? -9.697 -5.267 12.957 1.00 91.69 87 GLU A N 1
ATOM 680 C CA . GLU A 1 87 ? -8.639 -4.516 13.645 1.00 91.69 87 GLU A CA 1
ATOM 681 C C . GLU A 1 87 ? -8.557 -3.072 13.147 1.00 91.69 87 GLU A C 1
ATOM 683 O O . GLU A 1 87 ? -8.884 -2.136 13.873 1.00 91.69 87 GLU A O 1
ATOM 688 N N . ASN A 1 88 ? -8.137 -2.874 11.895 1.00 90.19 88 ASN A N 1
ATOM 689 C CA . ASN A 1 88 ? -7.863 -1.544 11.344 1.00 90.19 88 ASN A CA 1
ATOM 690 C C . ASN A 1 88 ? -8.540 -1.294 9.982 1.00 90.19 88 ASN A C 1
ATOM 692 O O . ASN A 1 88 ? -8.241 -0.312 9.306 1.00 90.19 88 ASN A O 1
ATOM 696 N N . GLU A 1 89 ? -9.522 -2.120 9.601 1.00 87.94 89 GLU A N 1
ATOM 697 C CA . GLU A 1 89 ? -10.325 -1.950 8.374 1.00 87.94 89 GLU A CA 1
ATOM 698 C C . GLU A 1 89 ? -11.027 -0.584 8.280 1.00 87.94 89 GLU A C 1
ATOM 700 O O . GLU A 1 89 ? -11.228 -0.052 7.187 1.00 87.94 89 GLU A O 1
ATOM 705 N N . ALA A 1 90 ? -11.343 0.030 9.427 1.00 90.06 90 ALA A N 1
ATOM 706 C CA . ALA A 1 90 ? -11.967 1.349 9.504 1.00 90.06 90 ALA A CA 1
ATOM 707 C C . ALA A 1 90 ? -11.116 2.456 8.853 1.00 90.06 90 ALA A C 1
ATOM 709 O O . ALA A 1 90 ? -11.662 3.476 8.428 1.00 90.06 90 ALA A O 1
ATOM 710 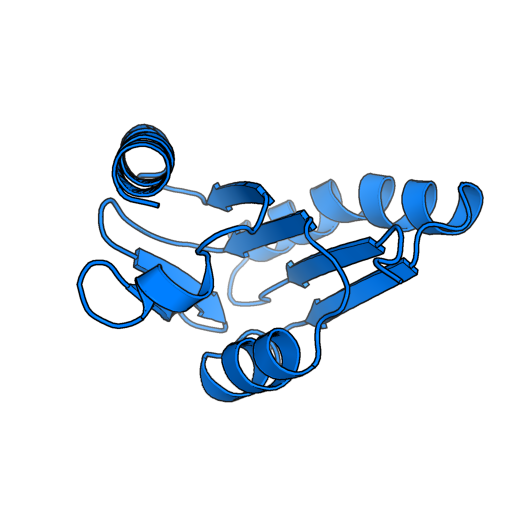N N . LEU A 1 91 ? -9.802 2.246 8.708 1.00 87.25 91 LEU A N 1
ATOM 711 C CA . LEU A 1 91 ? -8.898 3.156 7.998 1.00 87.25 91 LEU A CA 1
ATOM 712 C C . LEU A 1 91 ? -9.231 3.288 6.503 1.00 87.25 91 LEU A C 1
ATOM 714 O O . LEU A 1 91 ? -8.880 4.292 5.879 1.00 87.25 91 LEU A O 1
ATOM 718 N N . LEU A 1 92 ? -9.926 2.303 5.926 1.00 86.62 92 LEU A N 1
ATOM 719 C CA . LEU A 1 92 ? -10.361 2.316 4.527 1.00 86.62 92 LEU A CA 1
ATOM 720 C C . LEU A 1 92 ? -11.735 2.965 4.333 1.00 86.62 92 LEU A C 1
ATOM 722 O O . LEU A 1 92 ? -12.180 3.142 3.196 1.00 86.62 92 LEU A O 1
ATOM 726 N N . LYS A 1 93 ? -12.415 3.363 5.414 1.00 84.25 93 LYS A N 1
ATOM 727 C CA . LYS A 1 93 ? -13.738 3.980 5.322 1.00 84.25 93 LYS A CA 1
ATOM 728 C C . LYS A 1 93 ? -13.666 5.265 4.487 1.00 84.25 93 LYS A C 1
ATOM 730 O O . LYS A 1 93 ? -12.802 6.116 4.698 1.00 84.25 93 LYS A O 1
ATOM 735 N N . LYS A 1 94 ? -14.593 5.427 3.534 1.00 80.50 94 LYS A N 1
ATOM 736 C CA . LYS A 1 94 ? -14.639 6.544 2.558 1.00 80.50 94 LYS A CA 1
ATOM 737 C C . LYS A 1 94 ? -13.449 6.611 1.577 1.00 80.50 94 LYS A C 1
ATOM 739 O O . LYS A 1 94 ? -13.284 7.639 0.906 1.00 80.50 94 LYS A O 1
ATOM 744 N N . LYS A 1 95 ? -12.629 5.558 1.482 1.00 81.50 95 LYS A N 1
ATOM 745 C CA . LYS A 1 95 ? -11.574 5.406 0.471 1.00 81.50 95 LYS A CA 1
ATOM 746 C C . LYS A 1 95 ? -12.033 4.416 -0.605 1.00 81.50 95 LYS A C 1
ATOM 748 O O . LYS A 1 95 ? -12.698 3.431 -0.311 1.00 81.50 95 LYS A O 1
ATOM 753 N N . ASN A 1 96 ? -11.652 4.684 -1.847 1.00 82.25 96 ASN A N 1
ATOM 754 C CA . ASN A 1 96 ? -11.774 3.745 -2.955 1.00 82.25 96 ASN A CA 1
ATOM 755 C C . ASN A 1 96 ? -10.472 2.953 -3.031 1.00 82.25 96 ASN A C 1
ATOM 757 O O . ASN A 1 96 ? -9.395 3.548 -3.030 1.00 82.25 96 ASN A O 1
ATOM 761 N N . TYR A 1 97 ? -10.546 1.631 -3.117 1.00 80.81 97 TYR A N 1
ATOM 762 C CA . TYR A 1 97 ? -9.342 0.819 -3.197 1.00 80.81 97 TYR A CA 1
ATOM 763 C C . TYR A 1 97 ? -9.474 -0.320 -4.202 1.00 80.81 97 TYR A C 1
ATOM 765 O O . TYR A 1 97 ? -10.552 -0.873 -4.412 1.00 80.81 97 TYR A O 1
ATOM 773 N N . LEU A 1 98 ? -8.347 -0.659 -4.818 1.00 79.31 98 LEU A N 1
ATOM 774 C CA . LEU A 1 98 ? -8.175 -1.813 -5.689 1.00 79.31 98 LEU A CA 1
ATOM 775 C C . LEU A 1 98 ? -7.149 -2.741 -5.040 1.00 79.31 98 LEU A C 1
ATOM 777 O O . LEU A 1 98 ? -6.060 -2.298 -4.689 1.00 79.31 98 LEU A O 1
ATOM 781 N N . CYS A 1 99 ? -7.488 -4.018 -4.886 1.00 77.44 99 CYS A N 1
ATOM 782 C CA . CYS A 1 99 ? -6.577 -5.019 -4.333 1.00 77.44 99 CYS A CA 1
ATOM 783 C C . CYS A 1 99 ? -6.065 -5.929 -5.448 1.00 77.44 99 CYS A C 1
ATOM 785 O O . CYS A 1 99 ? -6.798 -6.791 -5.930 1.00 77.44 99 CYS A O 1
ATOM 787 N N . GLN A 1 100 ? -4.804 -5.754 -5.826 1.00 74.44 100 GLN A N 1
ATOM 788 C CA . GLN A 1 100 ? -4.032 -6.691 -6.637 1.00 74.44 100 GLN A CA 1
ATOM 789 C C . GLN A 1 100 ? -3.294 -7.637 -5.686 1.00 74.44 100 GLN A C 1
ATOM 791 O O . GLN A 1 100 ? -2.083 -7.563 -5.494 1.00 74.44 100 GLN A O 1
ATOM 796 N N . VAL A 1 101 ? -4.077 -8.475 -5.009 1.00 68.81 101 VAL A N 1
ATOM 797 C CA . VAL A 1 101 ? -3.570 -9.412 -4.007 1.00 68.81 101 VAL A CA 1
ATOM 798 C C . VAL A 1 101 ? -3.599 -10.821 -4.572 1.00 68.81 101 VAL A C 1
ATOM 800 O O . VAL A 1 101 ? -4.656 -11.288 -5.024 1.00 68.81 101 VAL A O 1
ATOM 803 N N . LEU A 1 102 ? -2.445 -11.484 -4.537 1.00 60.84 102 LEU A N 1
ATOM 804 C CA . LEU A 1 102 ? -2.306 -12.874 -4.945 1.00 60.84 102 LEU A CA 1
ATOM 805 C C . LEU A 1 102 ? -2.702 -13.770 -3.760 1.00 60.84 102 LEU A C 1
ATOM 807 O O . LEU A 1 102 ? -2.140 -13.683 -2.677 1.00 60.84 102 LEU A O 1
ATOM 811 N N . LEU A 1 103 ? -3.744 -14.577 -4.009 1.00 47.28 103 LEU A N 1
ATOM 812 C CA . LEU A 1 103 ? -4.534 -15.420 -3.094 1.00 47.28 103 LEU A CA 1
ATOM 813 C C . LEU A 1 103 ? -5.560 -14.676 -2.198 1.00 47.28 103 LEU A C 1
ATOM 815 O O . LEU A 1 103 ? -5.247 -13.902 -1.308 1.00 47.28 103 LEU A O 1
ATOM 819 N N . GLY A 1 104 ? -6.854 -14.961 -2.427 1.00 46.31 104 GLY A N 1
ATOM 820 C CA . GLY A 1 104 ? -7.970 -14.638 -1.512 1.00 46.31 104 GLY A CA 1
ATOM 821 C C . GLY A 1 104 ? -8.820 -13.389 -1.810 1.00 46.31 104 GLY A C 1
ATOM 822 O O . GLY A 1 104 ? -9.876 -13.206 -1.197 1.00 46.31 104 GLY A O 1
ATOM 823 N N . SER A 1 105 ? -8.442 -12.573 -2.793 1.00 46.88 105 SER A N 1
ATOM 824 C CA . SER A 1 105 ? -8.995 -11.230 -3.059 1.00 46.88 105 SER A CA 1
ATOM 825 C C . SER A 1 105 ? -10.470 -11.159 -3.491 1.00 46.88 105 SER A C 1
ATOM 827 O O . SER A 1 105 ? -11.088 -10.101 -3.369 1.00 46.88 105 SER A O 1
ATOM 829 N N . ARG A 1 106 ? -11.101 -12.266 -3.914 1.00 43.22 106 ARG A N 1
ATOM 830 C CA . ARG A 1 106 ? -12.507 -12.238 -4.378 1.00 43.22 106 ARG A CA 1
ATOM 831 C C . ARG A 1 106 ? -13.536 -12.030 -3.252 1.00 43.22 106 ARG A C 1
ATOM 833 O O . ARG A 1 106 ? -14.641 -11.578 -3.529 1.00 43.22 106 ARG A O 1
ATOM 840 N N . TRP A 1 107 ? -13.191 -12.332 -1.994 1.00 45.22 107 TRP A N 1
ATOM 841 C CA . TRP A 1 107 ? -14.117 -12.235 -0.849 1.00 45.22 107 TRP A CA 1
ATOM 842 C C . TRP A 1 107 ? -13.912 -10.986 0.020 1.00 45.22 107 TRP A C 1
ATOM 844 O O . TRP A 1 107 ? -14.881 -10.468 0.572 1.00 45.22 107 TRP A O 1
ATOM 854 N N . PHE A 1 108 ? -12.681 -10.479 0.126 1.00 49.59 108 PHE A N 1
ATOM 855 C CA . PHE A 1 108 ? -12.356 -9.363 1.022 1.00 49.59 108 PHE A CA 1
ATOM 856 C C . PHE A 1 108 ? -12.913 -8.019 0.528 1.00 49.59 108 PHE A C 1
ATOM 858 O O . PHE A 1 108 ? -13.543 -7.294 1.296 1.00 49.59 108 PHE A O 1
ATOM 865 N N . GLY A 1 109 ? -12.785 -7.729 -0.775 1.00 51.81 109 GLY A N 1
ATOM 866 C CA . GLY A 1 109 ? -13.286 -6.477 -1.361 1.00 51.81 109 GLY A CA 1
ATOM 867 C C . GLY A 1 109 ? -14.805 -6.309 -1.240 1.00 51.81 109 GLY A C 1
ATOM 868 O O . GLY A 1 109 ? -15.283 -5.219 -0.940 1.00 51.81 109 GLY A O 1
ATOM 869 N N . LYS A 1 110 ? -15.570 -7.402 -1.384 1.00 49.56 110 LYS A N 1
ATOM 870 C CA . LYS A 1 110 ? -17.032 -7.385 -1.214 1.00 49.56 110 LYS A CA 1
ATOM 871 C C . LYS A 1 110 ? -17.431 -7.073 0.235 1.00 49.56 110 LYS A C 1
ATOM 873 O O . LYS A 1 110 ? -18.306 -6.248 0.464 1.00 49.56 110 LYS A O 1
ATOM 878 N N . ARG A 1 111 ? -16.751 -7.680 1.214 1.00 49.97 111 ARG A N 1
ATOM 879 C CA . ARG A 1 111 ? -17.114 -7.579 2.638 1.00 49.97 111 ARG A CA 1
ATOM 880 C C . ARG A 1 111 ? -16.792 -6.220 3.261 1.00 49.97 111 ARG A C 1
ATOM 882 O O . ARG A 1 111 ? -17.529 -5.776 4.135 1.00 49.97 111 ARG A O 1
ATOM 889 N N . ILE A 1 112 ? -15.717 -5.564 2.820 1.00 52.78 112 ILE A N 1
ATOM 890 C CA . ILE A 1 112 ? -15.398 -4.199 3.261 1.00 52.78 112 ILE A CA 1
ATOM 891 C C . ILE A 1 112 ? -16.312 -3.178 2.572 1.00 52.78 112 ILE A C 1
ATOM 893 O O . ILE A 1 112 ? -16.769 -2.256 3.239 1.00 52.78 112 ILE A O 1
ATOM 897 N N . TYR A 1 113 ? -16.634 -3.341 1.281 1.00 48.19 113 TYR A N 1
ATOM 898 C CA . TYR A 1 113 ? -17.604 -2.466 0.605 1.00 48.19 113 TYR A CA 1
ATOM 899 C C . TYR A 1 113 ? -18.990 -2.503 1.270 1.00 48.19 113 TYR A C 1
ATOM 901 O O . TYR A 1 113 ? -19.627 -1.470 1.417 1.00 48.19 113 TYR A O 1
ATOM 909 N N . GLU A 1 114 ? -19.438 -3.676 1.724 1.00 43.91 114 GLU A N 1
ATOM 910 C CA . GLU A 1 114 ? -20.727 -3.840 2.414 1.00 43.91 114 GLU A CA 1
ATOM 911 C C . GLU A 1 114 ? -20.745 -3.284 3.855 1.00 43.91 114 GLU A C 1
ATOM 913 O O . GLU A 1 114 ? -21.823 -3.125 4.427 1.00 43.91 114 GLU A O 1
ATOM 918 N N . ARG A 1 115 ? -19.582 -3.007 4.466 1.00 48.81 115 ARG A N 1
ATOM 919 C CA . ARG A 1 115 ? -19.463 -2.575 5.876 1.00 48.81 115 ARG A CA 1
ATOM 920 C C . ARG A 1 115 ? -18.946 -1.143 6.076 1.00 48.81 115 ARG A C 1
ATOM 922 O O . ARG A 1 115 ? -19.001 -0.645 7.203 1.00 48.81 115 ARG A O 1
ATOM 929 N N . GLY A 1 116 ? -18.417 -0.503 5.034 1.00 36.59 116 GLY A N 1
ATOM 930 C CA . GLY A 1 116 ? -17.856 0.857 5.065 1.00 36.59 116 GLY A CA 1
ATOM 931 C C . GLY A 1 116 ? -18.846 1.933 4.650 1.00 36.59 116 GLY A C 1
ATOM 932 O O . GLY A 1 116 ? -18.777 3.032 5.257 1.00 36.59 116 GLY A O 1
#

Radius of gyration: 13.29 Å; chains: 1; bounding box: 31×36×32 Å